Protein AF-A0A5C8SY27-F1 (afdb_monomer)

Radius of gyration: 19.57 Å; Cα contacts (8 Å, |Δi|>4): 80; chains: 1; bounding box: 43×24×58 Å

Foldseek 3Di:
DDKDFDDADQDQPAALVRVCVVVVPDPVDCPCSVVSVVVSVVVQVVCCVVVVANPGDTDIDDDDPDQDPVNDDDDSYPPPDDDPFDFDADPVRDTDTDDDD

Secondary structure (DSSP, 8-state):
---EEEE-----SS-HHHHHHHHT--TT--TTHHHHHHHHHHHHHHHHHHHT--SS--EEE---SS--TTS-----SSS-------EEE-TTS-EEEPPP-

Solvent-accessible surface area (backbone atoms only — not comparable to full-atom values): 6767 Å² total; per-residue (Å²): 122,71,78,40,80,76,48,63,75,89,60,72,94,65,50,57,71,58,51,38,61,74,72,64,54,62,92,90,62,68,88,54,49,69,58,47,48,52,50,49,55,50,53,49,55,50,49,26,61,75,69,62,34,60,82,58,71,64,45,68,45,79,63,69,100,61,83,53,93,85,74,62,80,89,71,99,59,32,80,78,87,78,81,94,78,60,62,50,74,47,96,88,70,48,73,48,70,58,73,89,130

Sequence (101 aa):
MMPIRVAGAVVEPVTVPELRGYLRLDPDDAAEDDLLAALIAAARAELETETRRILVPGTWRLVLDRPPADGRVPVPLSPLVDLVRAGFSAADGGFVALGPG

pLDDT: mean 92.65, std 5.89, range [57.31, 98.25]

Mean predicted aligned error: 4.73 Å

Structure (mmCIF, N/CA/C/O backbone):
data_AF-A0A5C8SY27-F1
#
_entry.id   AF-A0A5C8SY27-F1
#
loop_
_atom_site.group_PDB
_atom_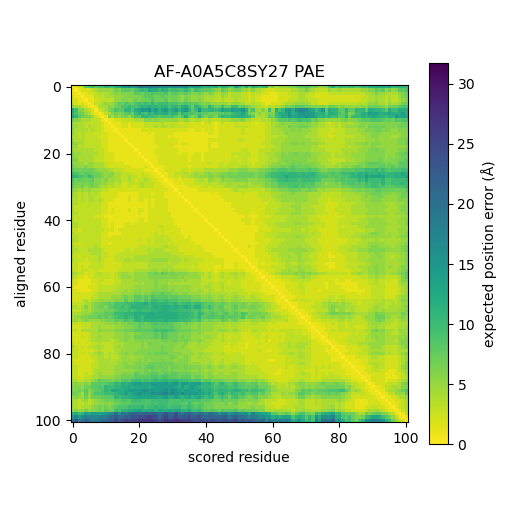site.id
_atom_site.type_symbol
_atom_site.label_atom_id
_atom_site.label_alt_id
_atom_site.label_comp_id
_atom_site.label_asym_id
_atom_site.label_entity_id
_atom_site.label_seq_id
_atom_site.pdbx_PDB_ins_code
_atom_site.Cartn_x
_atom_site.Cartn_y
_atom_site.Cartn_z
_atom_site.occupancy
_atom_site.B_iso_or_equiv
_atom_site.auth_seq_id
_atom_site.auth_comp_id
_atom_site.auth_asym_id
_atom_site.auth_atom_id
_atom_site.pdbx_PDB_model_num
ATOM 1 N N . MET A 1 1 ? 2.497 -6.552 -18.148 1.00 83.56 1 MET A N 1
ATOM 2 C CA . MET A 1 1 ? 3.328 -5.960 -17.079 1.00 83.56 1 MET A CA 1
ATOM 3 C C . MET A 1 1 ? 2.629 -6.188 -15.749 1.00 83.56 1 MET A C 1
ATOM 5 O O . MET A 1 1 ? 1.516 -5.705 -15.592 1.00 83.56 1 MET A O 1
ATOM 9 N N . MET A 1 2 ? 3.235 -6.948 -14.836 1.00 87.69 2 MET A N 1
ATOM 10 C CA . MET A 1 2 ? 2.699 -7.196 -13.492 1.00 87.69 2 MET A CA 1
ATOM 11 C C . MET A 1 2 ? 3.509 -6.379 -12.474 1.00 87.69 2 MET A C 1
ATOM 13 O O . MET A 1 2 ? 4.733 -6.525 -12.452 1.00 87.69 2 MET A O 1
ATOM 17 N N . PRO A 1 3 ? 2.885 -5.505 -11.665 1.00 92.75 3 PRO A N 1
ATOM 18 C CA . PRO A 1 3 ? 3.593 -4.771 -10.624 1.00 92.75 3 PRO A CA 1
ATOM 19 C C . PRO A 1 3 ? 4.094 -5.692 -9.516 1.00 92.75 3 PRO A C 1
ATOM 21 O O . PRO A 1 3 ? 3.363 -6.555 -9.039 1.00 92.75 3 PRO A O 1
ATOM 24 N N . ILE A 1 4 ? 5.328 -5.473 -9.072 1.00 93.25 4 ILE A N 1
ATOM 25 C CA . ILE A 1 4 ? 5.923 -6.200 -7.950 1.00 93.25 4 ILE A CA 1
ATOM 26 C C . ILE A 1 4 ? 6.124 -5.213 -6.807 1.00 93.25 4 ILE A C 1
ATOM 28 O O . ILE A 1 4 ? 6.858 -4.235 -6.960 1.00 93.25 4 ILE A O 1
ATOM 32 N N . ARG A 1 5 ? 5.493 -5.453 -5.655 1.00 92.50 5 ARG A N 1
ATOM 33 C CA . ARG A 1 5 ? 5.736 -4.648 -4.453 1.00 92.50 5 ARG A CA 1
ATOM 34 C C . ARG A 1 5 ? 7.109 -5.006 -3.892 1.00 92.50 5 ARG A C 1
ATOM 36 O O . ARG A 1 5 ? 7.381 -6.170 -3.626 1.00 92.50 5 ARG A O 1
ATOM 43 N N . VAL A 1 6 ? 7.980 -4.014 -3.750 1.00 93.88 6 VAL A N 1
ATOM 44 C CA . VAL A 1 6 ? 9.374 -4.205 -3.314 1.00 93.88 6 VAL A CA 1
ATOM 45 C C . VAL A 1 6 ? 9.554 -3.816 -1.851 1.00 93.88 6 VAL A C 1
ATOM 47 O O . VAL A 1 6 ? 10.333 -4.446 -1.145 1.00 93.88 6 VAL A O 1
ATOM 50 N N . ALA A 1 7 ? 8.857 -2.772 -1.400 1.00 89.06 7 ALA A N 1
ATOM 51 C CA . ALA A 1 7 ? 8.952 -2.268 -0.035 1.00 89.06 7 ALA A CA 1
ATOM 52 C C . ALA A 1 7 ? 7.697 -1.476 0.370 1.00 89.06 7 ALA A C 1
ATOM 54 O O . ALA A 1 7 ? 6.858 -1.134 -0.467 1.00 89.06 7 ALA A O 1
ATOM 55 N N . GLY A 1 8 ? 7.619 -1.158 1.663 1.00 77.31 8 GLY A N 1
ATOM 56 C CA . GLY A 1 8 ? 6.588 -0.330 2.287 1.00 77.31 8 GLY A CA 1
ATOM 57 C C . GLY A 1 8 ? 5.915 -1.079 3.433 1.00 77.31 8 GLY A C 1
ATOM 58 O O . GLY A 1 8 ? 5.378 -2.167 3.223 1.00 77.31 8 GLY A O 1
ATOM 59 N N . ALA A 1 9 ? 5.930 -0.517 4.638 1.00 75.81 9 ALA A N 1
ATOM 60 C CA . ALA A 1 9 ? 5.106 -1.045 5.720 1.00 75.81 9 ALA A CA 1
ATOM 61 C C . ALA A 1 9 ? 3.624 -0.925 5.332 1.00 75.81 9 ALA A C 1
ATOM 63 O O . ALA A 1 9 ? 3.237 0.022 4.646 1.00 75.81 9 ALA A O 1
ATOM 64 N N . VAL A 1 10 ? 2.810 -1.903 5.724 1.00 81.38 10 VAL A N 1
ATOM 65 C CA . VAL A 1 10 ? 1.356 -1.757 5.639 1.00 81.38 10 VAL A CA 1
ATOM 66 C C . VAL A 1 10 ? 0.949 -0.954 6.866 1.00 81.38 10 VAL A C 1
ATOM 68 O O . VAL A 1 10 ? 0.972 -1.474 7.977 1.00 81.38 10 VAL A O 1
ATOM 71 N N . VAL A 1 11 ? 0.681 0.333 6.669 1.00 89.75 11 VAL A N 1
ATOM 72 C CA . VAL A 1 11 ? 0.125 1.210 7.702 1.00 89.75 11 VAL A CA 1
ATOM 73 C C . VAL A 1 11 ? -1.299 1.499 7.282 1.00 89.75 11 VAL A C 1
ATOM 75 O O . VAL A 1 11 ? -1.501 2.149 6.259 1.00 89.75 11 VAL A O 1
ATOM 78 N N . GLU A 1 12 ? -2.265 0.956 8.016 1.00 94.62 12 GLU A N 1
ATOM 79 C CA . GLU A 1 12 ? -3.670 1.121 7.657 1.00 94.62 12 GLU A CA 1
ATOM 80 C C . GLU A 1 12 ? -4.097 2.600 7.772 1.00 94.62 12 GLU A C 1
ATOM 82 O O . GLU A 1 12 ? -3.654 3.288 8.695 1.00 94.62 12 GLU A O 1
ATOM 87 N N . PRO A 1 13 ? -4.941 3.115 6.852 1.00 93.50 13 PRO A N 1
ATOM 88 C CA . PRO A 1 13 ? -5.344 4.526 6.842 1.00 93.50 13 PRO A CA 1
ATOM 89 C C . PRO A 1 13 ? -6.180 4.958 8.052 1.00 93.50 13 PRO A C 1
ATOM 91 O O . PRO A 1 13 ? -6.318 6.152 8.298 1.00 93.50 13 PRO A O 1
ATOM 94 N N . VAL A 1 14 ? -6.770 3.991 8.756 1.00 96.56 14 VAL A N 1
ATOM 95 C CA . VAL A 1 14 ? -7.529 4.177 9.993 1.00 96.56 14 VAL A CA 1
ATOM 96 C C . VAL A 1 14 ? -6.962 3.209 11.019 1.00 96.56 14 VAL A C 1
ATOM 98 O O . VAL A 1 14 ? -6.751 2.033 10.728 1.00 96.56 14 VAL A O 1
ATOM 101 N N . THR A 1 15 ? -6.709 3.694 12.223 1.00 96.69 15 THR A N 1
ATOM 102 C CA . THR A 1 15 ? -6.228 2.887 13.343 1.00 96.69 15 THR A CA 1
ATOM 103 C C . THR A 1 15 ? -7.394 2.283 14.128 1.00 96.69 15 THR A C 1
ATOM 105 O O . THR A 1 15 ? -8.515 2.797 14.114 1.00 96.69 15 THR A O 1
ATOM 108 N N . VAL A 1 16 ? -7.134 1.201 14.869 1.00 97.25 16 VAL A N 1
ATOM 109 C CA . VAL A 1 16 ? -8.145 0.597 15.753 1.00 97.25 16 VAL A CA 1
ATOM 110 C C . VAL A 1 16 ? -8.695 1.614 16.771 1.00 97.25 16 VAL A C 1
ATOM 112 O O . VAL A 1 16 ? -9.917 1.728 16.855 1.00 97.25 16 VAL A O 1
ATOM 115 N N . PRO A 1 17 ? -7.879 2.432 17.475 1.00 96.62 17 PRO A N 1
ATOM 116 C CA . PRO A 1 17 ? -8.404 3.462 18.377 1.00 96.62 17 PRO A CA 1
ATOM 117 C C . PRO A 1 17 ? -9.322 4.489 17.699 1.00 96.62 17 PRO A C 1
ATOM 119 O O . PRO A 1 17 ? -10.344 4.866 18.273 1.00 96.62 17 PRO A O 1
ATOM 122 N N . GLU A 1 18 ? -8.999 4.921 16.476 1.00 97.50 18 GLU A N 1
ATOM 123 C CA . GLU A 1 18 ? -9.848 5.846 15.713 1.00 97.50 18 GLU A CA 1
ATOM 124 C C . GLU A 1 18 ? -11.204 5.214 15.379 1.00 97.50 18 GLU A C 1
ATOM 126 O O . GLU A 1 18 ? -12.246 5.842 15.586 1.00 97.50 18 GLU A O 1
ATOM 131 N N . LEU A 1 19 ? -11.212 3.955 14.924 1.00 97.94 19 LEU A N 1
ATOM 132 C CA . LEU A 1 19 ? -12.450 3.241 14.618 1.00 97.94 19 LEU A CA 1
ATOM 133 C C . LEU A 1 19 ? -13.282 2.964 15.880 1.00 97.94 19 LEU A C 1
ATOM 135 O O . LEU A 1 19 ? -14.496 3.155 15.857 1.00 97.94 19 LEU A O 1
ATOM 139 N N . ARG A 1 20 ? -12.652 2.590 17.000 1.00 97.44 20 ARG A N 1
ATOM 140 C CA . ARG A 1 20 ? -13.331 2.425 18.299 1.00 97.44 20 ARG A CA 1
ATOM 141 C C . ARG A 1 20 ? -14.039 3.708 18.722 1.00 97.44 20 ARG A C 1
ATOM 143 O O . ARG A 1 20 ? -15.213 3.670 19.087 1.00 97.44 20 ARG A O 1
ATOM 150 N N . GLY A 1 21 ? -13.347 4.844 18.620 1.00 96.75 21 GLY A N 1
ATOM 151 C CA . GLY A 1 21 ? -13.914 6.160 18.911 1.00 96.75 21 GLY A CA 1
ATOM 152 C C . GLY A 1 21 ? -15.090 6.509 17.996 1.00 96.75 21 GLY A C 1
ATOM 153 O O . GLY A 1 21 ? -16.115 6.999 18.472 1.00 96.75 21 GLY A O 1
ATOM 154 N N . TYR A 1 22 ? -14.986 6.197 16.700 1.00 97.19 22 TYR A N 1
ATOM 155 C CA . TYR A 1 22 ? -16.075 6.378 15.736 1.00 97.19 22 TYR A CA 1
ATOM 156 C C . TYR A 1 22 ? -17.310 5.528 16.077 1.00 97.19 22 TYR A C 1
ATOM 158 O O . TYR A 1 22 ? -18.436 6.029 16.048 1.00 97.19 22 TYR A O 1
ATOM 166 N N . LEU A 1 23 ? -17.099 4.263 16.451 1.00 97.12 23 LEU A N 1
ATOM 167 C CA . LEU A 1 23 ? -18.151 3.311 16.822 1.00 97.12 23 LEU A CA 1
ATOM 168 C C . LEU A 1 23 ? -18.685 3.506 18.250 1.00 97.12 23 LEU A C 1
ATOM 170 O O . LEU A 1 23 ? -19.702 2.909 18.597 1.00 97.12 23 LEU A O 1
ATOM 174 N N . ARG A 1 24 ? -18.042 4.366 19.054 1.00 96.75 24 ARG A N 1
ATOM 175 C CA . ARG A 1 24 ? -18.374 4.637 20.464 1.00 96.75 24 ARG A CA 1
ATOM 176 C C . ARG A 1 24 ? -18.326 3.382 21.339 1.00 96.75 24 ARG A C 1
ATOM 178 O O . ARG A 1 24 ? -19.199 3.183 22.183 1.00 96.75 24 ARG A O 1
ATOM 185 N N . LEU A 1 25 ? -17.319 2.540 21.118 1.00 96.69 25 LEU A N 1
ATOM 186 C CA . LEU A 1 25 ? -17.061 1.394 21.988 1.00 96.69 25 LEU A CA 1
ATOM 187 C C . LEU A 1 25 ? -16.567 1.862 23.361 1.00 96.69 25 LEU A C 1
ATOM 189 O O . LEU A 1 25 ? -16.003 2.953 23.485 1.00 96.69 25 LEU A O 1
ATOM 193 N N . ASP A 1 26 ? -16.788 1.034 24.381 1.00 95.12 26 ASP A N 1
ATOM 194 C CA . ASP A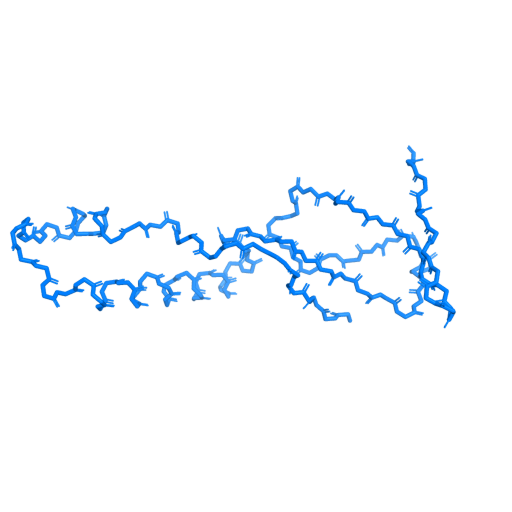 1 26 ? -16.301 1.297 25.735 1.00 95.12 26 ASP A CA 1
ATOM 195 C C . ASP A 1 26 ? -14.764 1.427 25.721 1.00 95.12 26 ASP A C 1
ATOM 197 O O . ASP A 1 26 ? -14.096 0.505 25.249 1.00 95.12 26 ASP A O 1
ATOM 201 N N . PRO A 1 27 ? -14.175 2.542 26.196 1.00 90.56 27 PRO A N 1
ATOM 202 C CA . PRO A 1 27 ? -12.726 2.733 26.217 1.00 90.56 27 PRO A CA 1
ATOM 203 C C . PRO A 1 27 ? -11.943 1.634 26.945 1.00 90.56 27 PRO A C 1
ATOM 205 O O . PRO A 1 27 ? -10.795 1.396 26.572 1.00 90.56 27 PRO A O 1
ATOM 208 N N . ASP A 1 28 ? -12.553 0.964 27.926 1.00 94.25 28 ASP A N 1
ATOM 209 C CA . ASP A 1 28 ? -11.893 -0.029 28.778 1.00 94.25 28 ASP A CA 1
ATOM 210 C C . ASP A 1 28 ? -12.049 -1.478 28.261 1.00 94.25 28 ASP A C 1
ATOM 212 O O . ASP A 1 28 ? -11.417 -2.392 28.796 1.00 94.25 28 ASP A O 1
ATOM 216 N N . ASP A 1 29 ? -12.840 -1.707 27.203 1.00 94.38 29 ASP A N 1
ATOM 217 C CA . ASP A 1 29 ? -13.089 -3.038 26.622 1.00 94.38 29 ASP A CA 1
ATOM 218 C C . ASP A 1 29 ? -12.400 -3.240 25.262 1.00 94.38 29 ASP A C 1
ATOM 220 O O . ASP A 1 29 ? -12.857 -2.733 24.236 1.00 94.38 29 ASP A O 1
ATOM 224 N N . ALA A 1 30 ? -11.323 -4.027 25.228 1.00 94.88 30 ALA A N 1
ATOM 225 C CA . ALA A 1 30 ? -10.526 -4.307 24.028 1.00 94.88 30 ALA A CA 1
ATOM 226 C C . ALA A 1 30 ? -10.869 -5.637 23.318 1.00 94.88 30 ALA A C 1
ATOM 228 O O . ALA A 1 30 ? -10.111 -6.077 22.454 1.00 94.88 30 ALA A O 1
ATOM 229 N N . ALA A 1 31 ? -11.978 -6.305 23.662 1.00 96.31 31 ALA A N 1
ATOM 230 C CA . ALA A 1 31 ? -12.286 -7.645 23.144 1.00 96.31 31 ALA A CA 1
ATOM 231 C C . ALA A 1 31 ? -12.423 -7.717 21.608 1.00 96.31 31 ALA A C 1
ATOM 233 O O . ALA A 1 31 ? -12.139 -8.754 21.012 1.00 96.31 31 ALA A O 1
ATOM 234 N N . GLU A 1 32 ? -12.822 -6.616 20.968 1.00 96.75 32 GLU A N 1
ATOM 235 C CA . GLU A 1 32 ? -13.087 -6.549 19.525 1.00 96.75 32 GLU A CA 1
ATOM 236 C C . GLU A 1 32 ? -11.898 -6.031 18.695 1.00 96.75 32 GLU A C 1
ATOM 238 O O . GLU A 1 32 ? -12.004 -5.918 17.474 1.00 96.75 32 GLU A O 1
ATOM 243 N N . ASP A 1 33 ? -10.758 -5.702 19.308 1.00 97.62 33 ASP A N 1
ATOM 244 C CA . ASP A 1 33 ? -9.663 -4.993 18.624 1.00 97.62 33 ASP A CA 1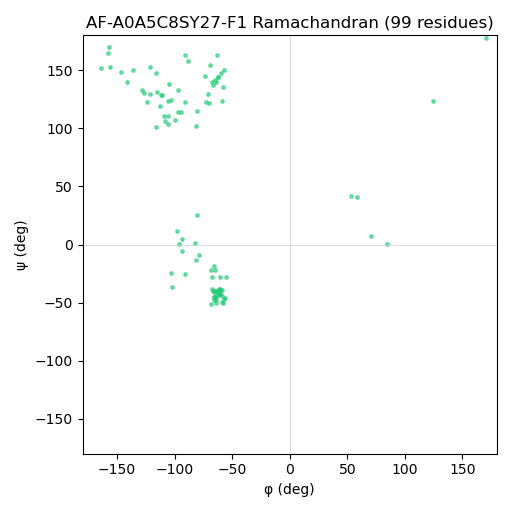
ATOM 245 C C . ASP A 1 33 ? -9.096 -5.770 17.427 1.00 97.62 33 ASP A C 1
ATOM 247 O O . ASP A 1 33 ? -8.849 -5.186 16.367 1.00 97.62 33 ASP A O 1
ATOM 251 N N . ASP A 1 34 ? -8.967 -7.092 17.557 1.00 98.12 34 ASP A N 1
ATOM 252 C CA . ASP A 1 34 ? -8.509 -7.964 16.471 1.00 98.12 34 ASP A CA 1
ATOM 253 C C . ASP A 1 34 ? -9.527 -8.029 15.319 1.00 98.12 34 ASP A C 1
ATOM 255 O O . ASP A 1 34 ? -9.148 -8.024 14.142 1.00 98.12 34 ASP A O 1
ATOM 259 N N . LEU A 1 35 ? -10.828 -8.041 15.637 1.00 98.06 35 LEU A N 1
ATOM 260 C CA . LEU A 1 35 ? -11.889 -7.998 14.631 1.00 98.06 35 LEU A CA 1
ATOM 261 C C . LEU A 1 35 ? -11.875 -6.655 13.895 1.00 98.06 35 LEU A C 1
ATOM 263 O O . LEU A 1 35 ? -11.940 -6.624 12.666 1.00 98.06 35 LEU A O 1
ATOM 267 N N . LEU A 1 36 ? -11.748 -5.547 14.625 1.00 98.19 36 LEU A N 1
ATOM 268 C CA . LEU A 1 36 ? -11.659 -4.211 14.041 1.00 98.19 36 LEU A CA 1
ATOM 269 C C . LEU A 1 36 ? 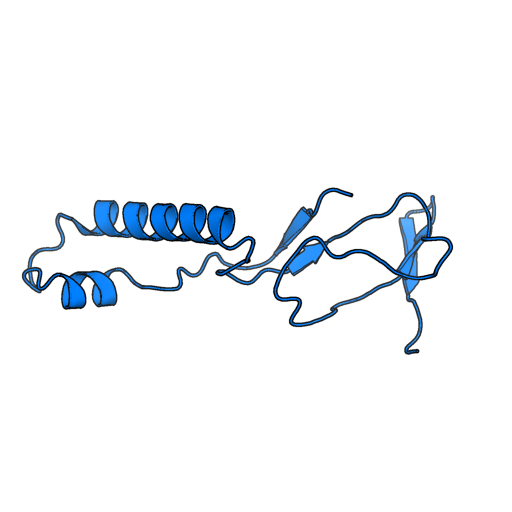-10.436 -4.080 13.131 1.00 98.19 36 LEU A C 1
ATOM 271 O O . LEU A 1 36 ? -10.563 -3.557 12.024 1.00 98.19 36 LEU A O 1
ATOM 275 N N . ALA A 1 37 ? -9.278 -4.604 13.538 1.00 97.88 37 ALA A N 1
ATOM 276 C CA . ALA A 1 37 ? -8.081 -4.626 12.702 1.00 97.88 37 ALA A CA 1
ATOM 277 C C . ALA A 1 37 ? -8.315 -5.388 11.384 1.00 97.88 37 ALA A C 1
ATOM 279 O O . ALA A 1 37 ? -7.950 -4.902 10.309 1.00 97.88 37 ALA A O 1
ATOM 280 N N . ALA A 1 38 ? -8.976 -6.549 11.444 1.00 98.06 38 ALA A N 1
ATOM 281 C CA . ALA A 1 38 ? -9.323 -7.324 10.256 1.00 98.06 38 ALA A CA 1
ATOM 282 C C . ALA A 1 38 ? -10.320 -6.587 9.344 1.00 98.06 38 ALA A C 1
ATOM 284 O O . ALA A 1 38 ? -10.145 -6.573 8.123 1.00 98.06 38 ALA A O 1
ATOM 285 N N . LEU A 1 39 ? -11.337 -5.941 9.921 1.00 98.25 39 LEU A N 1
ATOM 286 C CA . LEU A 1 39 ? -12.335 -5.171 9.176 1.00 98.25 39 LEU A CA 1
ATOM 287 C C . LEU A 1 39 ? -11.727 -3.948 8.485 1.00 98.25 39 LEU A C 1
ATOM 289 O O . LEU A 1 39 ? -12.067 -3.681 7.336 1.00 98.25 39 LEU A O 1
ATOM 293 N N . ILE A 1 40 ? -10.801 -3.241 9.136 1.00 98.06 40 ILE A N 1
ATOM 294 C CA . ILE A 1 40 ? -10.076 -2.111 8.536 1.00 98.06 40 ILE A CA 1
ATOM 295 C C . ILE A 1 40 ? -9.312 -2.575 7.289 1.00 98.06 40 ILE A C 1
ATOM 297 O O . ILE A 1 40 ? -9.461 -1.985 6.216 1.00 98.06 40 ILE A O 1
ATOM 301 N N . ALA A 1 41 ? -8.546 -3.664 7.402 1.00 96.94 41 ALA A N 1
ATOM 302 C CA . ALA A 1 41 ? -7.781 -4.205 6.281 1.00 96.94 41 ALA A CA 1
ATOM 303 C C . ALA A 1 41 ? -8.686 -4.694 5.135 1.00 96.94 41 ALA A C 1
ATOM 305 O O . ALA A 1 41 ? -8.372 -4.475 3.960 1.00 96.94 41 ALA A O 1
ATOM 306 N N . ALA A 1 42 ? -9.815 -5.331 5.463 1.00 97.81 42 ALA A N 1
ATOM 307 C C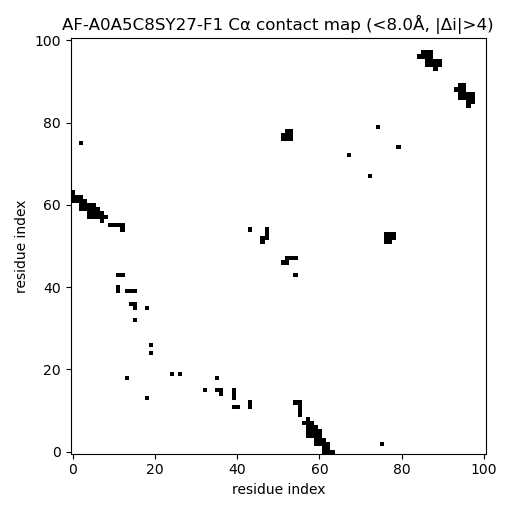A . ALA A 1 42 ? -10.803 -5.775 4.483 1.00 97.81 42 ALA A CA 1
ATOM 308 C C . ALA A 1 42 ? -11.448 -4.590 3.749 1.00 97.81 42 ALA A C 1
ATOM 310 O O . ALA A 1 42 ? -11.470 -4.576 2.518 1.00 97.81 42 ALA A O 1
ATOM 311 N N . ALA A 1 43 ? -11.887 -3.567 4.487 1.00 97.44 43 ALA A N 1
ATOM 312 C CA . ALA A 1 43 ? -12.483 -2.360 3.924 1.00 97.44 43 ALA A CA 1
ATOM 313 C C . ALA A 1 43 ? -11.504 -1.626 3.000 1.00 97.44 43 ALA A C 1
ATOM 315 O O . ALA A 1 43 ? -11.877 -1.217 1.901 1.00 97.44 43 ALA A O 1
ATOM 316 N N . ARG A 1 44 ? -10.225 -1.511 3.388 1.00 96.94 44 ARG A N 1
ATOM 317 C CA . ARG A 1 44 ? -9.190 -0.976 2.496 1.00 96.94 44 ARG A CA 1
ATOM 318 C C . ARG A 1 44 ? -9.098 -1.795 1.210 1.00 96.94 44 ARG A C 1
ATOM 320 O O . ARG A 1 44 ? -9.103 -1.203 0.137 1.00 96.94 44 ARG A O 1
ATOM 327 N N . ALA A 1 45 ? -8.988 -3.121 1.295 1.00 95.69 45 ALA A N 1
ATOM 328 C CA . ALA A 1 45 ? -8.828 -3.972 0.114 1.00 95.69 45 ALA A CA 1
ATOM 329 C C . ALA A 1 45 ? -10.020 -3.864 -0.857 1.00 95.69 45 ALA A C 1
ATOM 331 O O . ALA A 1 45 ? -9.831 -3.829 -2.078 1.00 95.69 45 ALA A O 1
ATOM 332 N N . GLU A 1 46 ? -11.238 -3.766 -0.323 1.00 97.88 46 GLU A N 1
ATOM 333 C CA . GLU A 1 46 ? -12.454 -3.531 -1.102 1.00 97.88 46 GLU A CA 1
ATOM 334 C C . GLU A 1 46 ? -12.418 -2.161 -1.793 1.00 97.88 46 GLU A C 1
ATOM 336 O O . GLU A 1 46 ? -12.558 -2.082 -3.016 1.00 97.88 46 GLU A O 1
ATOM 341 N N . LEU A 1 47 ? -12.113 -1.094 -1.049 1.00 97.12 47 LEU A N 1
ATOM 342 C CA . LEU A 1 47 ? -12.020 0.262 -1.592 1.00 97.12 47 LEU A CA 1
ATOM 343 C C . LEU A 1 47 ? -10.905 0.404 -2.632 1.00 97.12 47 LEU A C 1
ATOM 345 O O . LEU A 1 47 ? -11.096 1.075 -3.647 1.00 97.12 47 LEU A O 1
ATOM 349 N N . GLU A 1 48 ? -9.744 -0.216 -2.426 1.00 95.81 48 GLU A N 1
ATOM 350 C CA . GLU A 1 48 ? -8.654 -0.225 -3.409 1.00 95.81 48 GLU A CA 1
ATOM 351 C C . GLU A 1 48 ? -9.089 -0.905 -4.716 1.00 95.81 48 GLU A C 1
ATOM 353 O O . GLU A 1 48 ? -8.768 -0.422 -5.807 1.00 95.81 48 GLU A O 1
ATOM 358 N N . THR A 1 49 ? -9.885 -1.974 -4.617 1.00 94.94 49 THR A N 1
ATOM 359 C CA . THR A 1 49 ? -10.449 -2.687 -5.771 1.00 94.94 49 THR A CA 1
ATOM 360 C C . THR A 1 49 ? -11.479 -1.833 -6.509 1.00 94.94 49 THR A C 1
ATOM 362 O O . THR A 1 49 ? -11.371 -1.651 -7.724 1.00 94.94 49 THR A O 1
ATOM 365 N N . GLU A 1 50 ? -12.454 -1.276 -5.790 1.00 97.50 50 GLU A N 1
ATOM 366 C CA . GLU A 1 50 ? -13.544 -0.483 -6.365 1.00 97.50 50 GLU A CA 1
ATOM 367 C C . GLU A 1 50 ? -13.026 0.817 -6.995 1.00 97.50 50 GLU A C 1
ATOM 369 O O . GLU A 1 50 ? -13.330 1.149 -8.144 1.00 97.50 50 GLU A O 1
ATOM 374 N N . THR A 1 51 ? -12.185 1.546 -6.261 1.00 95.81 51 THR A N 1
ATOM 375 C CA . THR A 1 51 ? -11.675 2.849 -6.703 1.00 95.81 51 THR A CA 1
ATOM 376 C C . THR A 1 51 ? -10.502 2.734 -7.672 1.00 95.81 51 THR A C 1
ATOM 378 O O . THR A 1 51 ? -10.151 3.725 -8.323 1.00 95.81 51 THR A O 1
ATOM 381 N N . ARG A 1 52 ? -9.896 1.543 -7.791 1.00 94.06 52 ARG A N 1
ATOM 38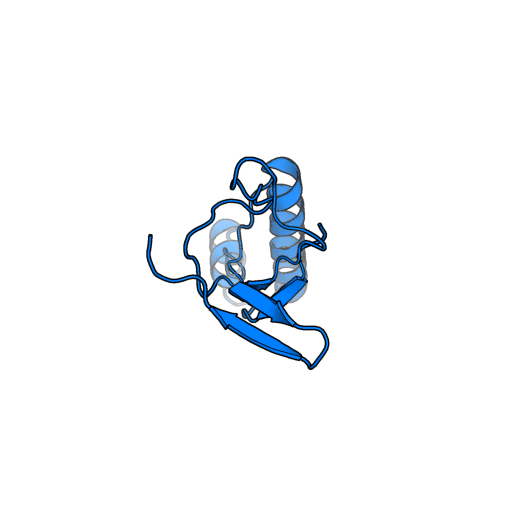2 C CA . ARG A 1 52 ? -8.643 1.293 -8.522 1.00 94.06 52 ARG A CA 1
ATOM 383 C C . ARG A 1 52 ? -7.520 2.229 -8.071 1.00 94.06 52 ARG A C 1
ATOM 385 O O . ARG A 1 52 ? -6.771 2.773 -8.888 1.00 94.06 52 ARG A O 1
ATOM 392 N N . ARG A 1 53 ? -7.433 2.445 -6.760 1.00 95.06 53 ARG A N 1
ATOM 393 C CA . ARG A 1 53 ? -6.398 3.253 -6.108 1.00 95.06 53 ARG A CA 1
ATOM 394 C C . ARG A 1 53 ? -5.640 2.405 -5.103 1.00 95.06 53 ARG A C 1
ATOM 396 O O . ARG A 1 53 ? -6.186 1.465 -4.553 1.00 95.06 53 ARG A O 1
ATOM 403 N N . ILE A 1 54 ? -4.392 2.768 -4.854 1.00 93.62 54 ILE A N 1
ATOM 404 C CA . ILE A 1 54 ? -3.596 2.272 -3.739 1.00 93.62 54 ILE A CA 1
ATOM 405 C C . ILE A 1 54 ? -3.752 3.289 -2.612 1.00 93.62 54 ILE A C 1
ATOM 407 O O . ILE A 1 54 ? -3.331 4.438 -2.751 1.00 93.62 54 ILE A O 1
ATOM 411 N N . LEU A 1 55 ? -4.379 2.873 -1.518 1.00 93.50 55 LEU A N 1
ATOM 412 C CA . LEU A 1 55 ? -4.622 3.704 -0.341 1.00 93.50 55 LEU A CA 1
ATOM 413 C C . LEU A 1 55 ? -3.487 3.583 0.674 1.00 93.50 55 LEU A C 1
ATOM 415 O O . LEU A 1 55 ? -3.242 4.531 1.414 1.00 93.50 55 LEU A O 1
ATOM 419 N N . VAL A 1 56 ? -2.764 2.460 0.670 1.00 92.56 56 VAL A N 1
ATOM 420 C CA . VAL A 1 56 ? -1.540 2.280 1.464 1.00 92.56 56 VAL A CA 1
ATOM 421 C C . VAL A 1 56 ? -0.317 2.348 0.550 1.00 92.56 56 VAL A C 1
ATOM 423 O O . VAL A 1 56 ? -0.031 1.384 -0.172 1.00 92.56 56 VAL A O 1
ATOM 426 N N . PRO A 1 57 ? 0.426 3.475 0.556 1.00 89.00 57 PRO A N 1
ATOM 427 C CA . PRO A 1 57 ? 1.562 3.666 -0.330 1.00 89.00 57 PRO A CA 1
ATOM 428 C C . PRO A 1 57 ? 2.619 2.568 -0.185 1.00 89.00 57 PRO A C 1
ATOM 430 O O . PRO A 1 57 ? 2.834 1.973 0.872 1.00 89.00 57 PRO A O 1
ATOM 433 N N . GLY A 1 58 ? 3.315 2.296 -1.280 1.00 92.06 58 GLY A N 1
ATOM 434 C CA . GLY A 1 58 ? 4.410 1.340 -1.304 1.00 92.06 58 GLY A CA 1
ATOM 435 C C . GLY A 1 58 ? 5.337 1.610 -2.472 1.00 92.06 58 GLY A C 1
ATOM 436 O O . GLY A 1 58 ? 4.981 2.316 -3.415 1.00 92.06 58 GLY A O 1
ATOM 437 N N . THR A 1 59 ? 6.523 1.017 -2.417 1.00 94.44 59 THR A N 1
ATOM 438 C CA . THR A 1 59 ? 7.469 1.066 -3.528 1.00 94.44 59 THR A CA 1
ATOM 439 C C . THR A 1 59 ? 7.223 -0.128 -4.429 1.00 94.44 59 THR A C 1
ATOM 441 O O . THR A 1 59 ? 7.311 -1.281 -3.997 1.00 94.44 59 THR A O 1
ATOM 444 N N . TRP A 1 60 ? 6.952 0.152 -5.699 1.00 94.50 60 TRP A N 1
ATOM 445 C CA . TRP A 1 60 ? 6.634 -0.853 -6.703 1.00 94.50 60 TRP A CA 1
ATOM 446 C C . TRP A 1 60 ? 7.696 -0.883 -7.794 1.00 94.50 60 TRP A C 1
ATOM 448 O O . TRP A 1 60 ? 8.289 0.136 -8.145 1.00 94.50 60 TRP A O 1
ATOM 458 N N . ARG A 1 61 ? 7.929 -2.069 -8.349 1.00 94.62 61 ARG A N 1
ATOM 459 C CA . ARG A 1 61 ? 8.757 -2.278 -9.531 1.00 94.62 61 ARG A CA 1
ATOM 460 C C . ARG A 1 61 ? 7.877 -2.710 -10.688 1.00 94.62 61 ARG A C 1
ATOM 462 O O . ARG A 1 61 ? 7.106 -3.661 -10.578 1.00 94.62 61 ARG A O 1
ATOM 469 N N . LEU A 1 62 ? 8.046 -2.007 -11.797 1.00 94.56 62 LEU A N 1
ATOM 470 C CA . LEU A 1 62 ? 7.435 -2.304 -13.080 1.00 94.56 62 LEU A CA 1
ATOM 471 C C . LEU A 1 62 ? 8.547 -2.752 -14.027 1.00 94.56 62 LEU A C 1
ATOM 473 O O . LEU A 1 62 ? 9.571 -2.081 -14.129 1.00 94.56 62 LEU A O 1
ATOM 477 N N . VAL A 1 63 ? 8.361 -3.899 -14.677 1.00 92.69 63 VAL A N 1
ATOM 478 C CA . VAL A 1 63 ? 9.318 -4.445 -15.646 1.00 92.69 63 VAL A CA 1
ATOM 479 C C . VAL A 1 63 ? 8.611 -4.608 -16.982 1.00 92.69 63 VAL A C 1
ATOM 481 O O . VAL A 1 63 ? 7.518 -5.177 -17.050 1.00 92.69 63 VAL A O 1
ATOM 484 N N . LEU A 1 64 ? 9.235 -4.084 -18.033 1.00 92.00 64 LEU A N 1
ATOM 485 C CA . LEU A 1 64 ? 8.800 -4.240 -19.411 1.00 92.00 64 LEU A CA 1
ATOM 486 C C . LEU A 1 64 ? 9.870 -5.028 -20.161 1.00 92.00 64 LEU A C 1
ATOM 488 O O . LEU A 1 64 ? 11.042 -4.668 -20.101 1.00 92.00 64 LEU A O 1
ATOM 492 N N . ASP A 1 65 ? 9.456 -6.055 -20.901 1.00 90.62 65 ASP A N 1
ATOM 493 C CA . ASP A 1 65 ? 10.382 -6.879 -21.694 1.00 90.62 65 ASP A CA 1
ATOM 494 C C . ASP A 1 65 ? 10.986 -6.104 -22.874 1.00 90.62 65 ASP A C 1
ATOM 496 O O . ASP A 1 65 ? 12.039 -6.456 -23.400 1.00 90.62 65 ASP A O 1
ATOM 500 N N . ARG A 1 66 ? 10.309 -5.035 -23.307 1.00 89.06 66 ARG A N 1
ATOM 501 C CA . ARG A 1 66 ? 10.751 -4.144 -24.380 1.00 89.06 66 ARG A CA 1
ATOM 502 C C . ARG A 1 66 ? 10.296 -2.707 -24.123 1.00 89.06 66 ARG A C 1
ATOM 504 O O . ARG A 1 66 ? 9.215 -2.517 -23.557 1.00 89.06 66 ARG A O 1
ATOM 511 N N . PRO A 1 67 ? 11.063 -1.697 -24.566 1.00 86.88 67 PRO A N 1
ATOM 512 C CA . PRO A 1 67 ? 10.628 -0.310 -24.492 1.00 86.88 67 PRO A CA 1
ATOM 513 C C . PRO A 1 67 ? 9.357 -0.076 -25.331 1.00 86.88 67 PRO A C 1
ATOM 515 O O . PRO A 1 67 ? 9.203 -0.678 -26.401 1.00 86.88 67 PRO A O 1
ATOM 518 N N . PRO A 1 68 ? 8.439 0.790 -24.867 1.00 89.56 68 PRO A N 1
ATOM 519 C CA . PRO A 1 68 ? 7.271 1.190 -25.643 1.00 89.56 68 PRO A CA 1
ATOM 520 C C . PRO A 1 68 ? 7.694 2.019 -26.864 1.00 89.56 68 PRO A C 1
ATOM 522 O O . PRO A 1 68 ? 8.585 2.861 -26.775 1.00 89.56 68 PRO A O 1
ATOM 525 N N . ALA A 1 69 ? 7.048 1.788 -28.011 1.00 90.75 69 ALA A N 1
ATOM 526 C CA . ALA A 1 69 ? 7.412 2.434 -29.277 1.00 90.75 69 ALA A CA 1
ATOM 527 C C . ALA A 1 69 ? 7.140 3.950 -29.290 1.00 90.75 69 ALA A C 1
ATOM 529 O O . ALA A 1 69 ? 7.823 4.694 -29.984 1.00 90.75 69 ALA A O 1
ATOM 530 N N . ASP A 1 70 ? 6.155 4.402 -28.516 1.00 92.94 70 ASP A N 1
ATOM 531 C CA . ASP A 1 70 ? 5.770 5.807 -28.357 1.00 92.94 70 ASP A CA 1
ATOM 532 C C . ASP A 1 70 ? 6.456 6.484 -27.155 1.00 92.94 70 ASP A C 1
ATOM 534 O O . ASP A 1 70 ? 6.141 7.628 -26.824 1.00 92.94 70 ASP A O 1
ATOM 538 N N . GLY A 1 71 ? 7.369 5.777 -26.478 1.00 89.06 71 GLY A N 1
ATOM 539 C CA . GLY A 1 71 ? 8.069 6.265 -25.290 1.00 89.06 71 GLY A CA 1
ATOM 540 C C . GLY A 1 71 ? 7.194 6.392 -24.038 1.00 89.06 71 GLY A C 1
ATOM 541 O O . GLY A 1 71 ? 7.665 6.917 -23.030 1.00 89.06 71 GLY A O 1
ATOM 542 N N . ARG A 1 72 ? 5.938 5.923 -24.055 1.00 90.88 72 ARG A N 1
ATOM 543 C CA . ARG A 1 72 ? 5.006 6.054 -22.926 1.00 90.88 72 ARG A CA 1
ATOM 544 C C . ARG A 1 72 ? 4.873 4.741 -22.169 1.00 90.88 72 ARG A C 1
ATOM 546 O O . ARG A 1 72 ? 4.497 3.714 -22.725 1.00 90.88 72 ARG A O 1
ATOM 553 N N . VAL A 1 73 ? 5.138 4.777 -20.866 1.00 90.56 73 VAL A N 1
ATOM 554 C CA . VAL A 1 73 ? 4.956 3.615 -19.987 1.00 90.56 73 VAL A CA 1
ATOM 555 C C . VAL A 1 73 ? 3.599 3.728 -19.286 1.00 90.56 73 VAL A C 1
ATOM 557 O O . VAL A 1 73 ? 3.421 4.641 -18.477 1.00 90.56 73 VAL A O 1
ATOM 560 N N . PRO A 1 74 ? 2.630 2.832 -19.552 1.00 88.19 74 PRO A N 1
ATOM 561 C CA . PRO A 1 74 ? 1.378 2.822 -18.809 1.00 88.19 74 PRO A CA 1
ATOM 562 C C . PRO A 1 74 ? 1.646 2.344 -17.381 1.00 88.19 74 PRO A C 1
ATOM 564 O O . PRO A 1 74 ? 2.138 1.237 -17.181 1.00 88.19 74 PRO A O 1
ATOM 567 N N . VAL A 1 75 ? 1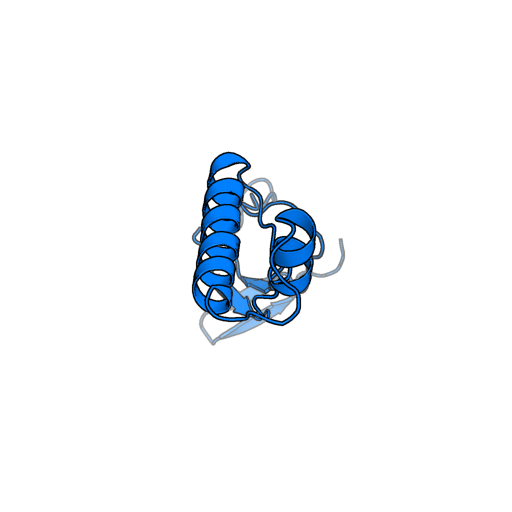.310 3.161 -16.386 1.00 92.06 75 VAL A N 1
ATOM 568 C CA . VAL A 1 75 ? 1.468 2.817 -14.968 1.00 92.06 75 VAL A CA 1
ATOM 569 C C . VAL A 1 75 ? 0.108 2.365 -14.421 1.00 92.06 75 VAL A C 1
ATOM 571 O O . VAL A 1 75 ? -0.772 3.202 -14.240 1.00 92.06 75 VAL A O 1
ATOM 574 N N . PRO A 1 76 ? -0.108 1.060 -14.153 1.00 90.94 76 PRO A N 1
ATOM 575 C CA . PRO A 1 76 ? -1.387 0.524 -13.677 1.00 90.94 76 PRO A CA 1
ATOM 576 C C . PRO A 1 76 ? -1.573 0.728 -12.164 1.00 90.94 76 PRO A C 1
ATOM 578 O O . PRO A 1 76 ? -2.255 -0.051 -11.508 1.00 90.94 76 PRO A O 1
ATOM 581 N N . LEU A 1 77 ? -0.909 1.737 -11.601 1.00 93.00 77 LEU A N 1
ATOM 582 C CA . LEU A 1 77 ? -0.870 2.055 -10.181 1.00 93.00 77 LEU A CA 1
ATOM 583 C C . LEU A 1 77 ? -1.274 3.519 -10.025 1.00 93.00 77 LEU A C 1
ATOM 585 O O . LEU A 1 77 ? -0.739 4.381 -10.721 1.00 93.00 77 LEU A O 1
ATOM 589 N N . SER A 1 78 ? -2.212 3.801 -9.128 1.00 94.44 78 SER A N 1
ATOM 590 C CA . SER A 1 78 ? -2.733 5.151 -8.929 1.00 94.44 78 SER A CA 1
ATOM 591 C C . SER A 1 78 ? -2.982 5.427 -7.444 1.00 94.44 78 SER A C 1
ATOM 593 O O . SER A 1 78 ? -3.513 4.547 -6.773 1.00 94.44 78 SER A O 1
ATOM 595 N N . PRO A 1 79 ? -2.674 6.630 -6.933 1.00 94.38 79 PRO A N 1
ATOM 596 C CA . PRO A 1 79 ? -1.911 7.678 -7.610 1.00 94.38 79 PRO A CA 1
ATOM 597 C C . PRO A 1 79 ? -0.412 7.332 -7.675 1.00 94.38 79 PRO A C 1
ATOM 599 O O . PRO A 1 79 ? 0.146 6.760 -6.740 1.00 94.38 79 PRO A O 1
ATOM 602 N N . LEU A 1 80 ? 0.254 7.713 -8.768 1.00 93.75 80 LEU A N 1
ATOM 603 C CA . LEU A 1 80 ? 1.716 7.755 -8.805 1.00 93.75 80 LEU A CA 1
ATOM 604 C C . LEU A 1 80 ? 2.167 9.053 -8.136 1.00 93.75 80 LEU A C 1
ATOM 606 O O . LEU A 1 80 ? 1.866 10.134 -8.635 1.00 93.75 80 LEU A O 1
ATOM 610 N N . VAL A 1 81 ? 2.866 8.935 -7.010 1.00 92.75 81 VAL A N 1
ATOM 611 C CA . VAL A 1 81 ? 3.309 10.096 -6.222 1.00 92.75 81 VAL A CA 1
ATOM 612 C C . VAL A 1 81 ? 4.789 10.414 -6.401 1.00 92.75 81 VAL A C 1
ATOM 614 O O . VAL A 1 81 ? 5.181 11.558 -6.207 1.00 92.75 81 VAL A O 1
ATOM 617 N N . ASP A 1 82 ? 5.599 9.423 -6.781 1.00 92.81 82 ASP A N 1
ATOM 618 C CA . ASP A 1 82 ? 7.038 9.587 -6.974 1.00 92.81 82 ASP A CA 1
ATOM 619 C C . ASP A 1 82 ? 7.606 8.522 -7.931 1.00 92.81 82 ASP A C 1
ATOM 621 O O . ASP A 1 82 ? 7.074 7.410 -8.030 1.00 92.81 82 ASP A O 1
ATOM 625 N N . LEU A 1 83 ? 8.701 8.852 -8.620 1.00 92.69 83 LEU A N 1
ATOM 626 C CA . LEU A 1 83 ? 9.478 7.941 -9.461 1.00 92.69 83 LEU A CA 1
ATOM 627 C C . LEU A 1 83 ? 10.884 7.778 -8.875 1.00 92.69 83 LEU A C 1
ATOM 629 O O . LEU A 1 83 ? 11.772 8.587 -9.117 1.00 92.69 83 LEU A O 1
ATOM 633 N N . VAL A 1 84 ? 11.109 6.664 -8.174 1.00 93.25 84 VAL A N 1
ATOM 634 C CA . VAL A 1 84 ? 12.389 6.404 -7.492 1.00 93.25 84 VAL A CA 1
ATOM 635 C C . VAL A 1 84 ? 13.553 6.221 -8.474 1.00 93.25 84 VAL A C 1
ATOM 637 O O . VAL A 1 84 ? 14.648 6.729 -8.248 1.00 93.25 84 VAL A O 1
ATOM 640 N N . ARG A 1 85 ? 13.352 5.444 -9.548 1.00 92.38 85 ARG A N 1
ATOM 641 C CA . ARG A 1 85 ? 14.334 5.252 -10.629 1.00 92.38 85 ARG A CA 1
ATOM 642 C C . ARG A 1 85 ? 13.691 4.650 -11.873 1.00 92.38 85 ARG A C 1
ATOM 644 O O . ARG A 1 85 ? 12.772 3.839 -11.761 1.00 92.38 85 A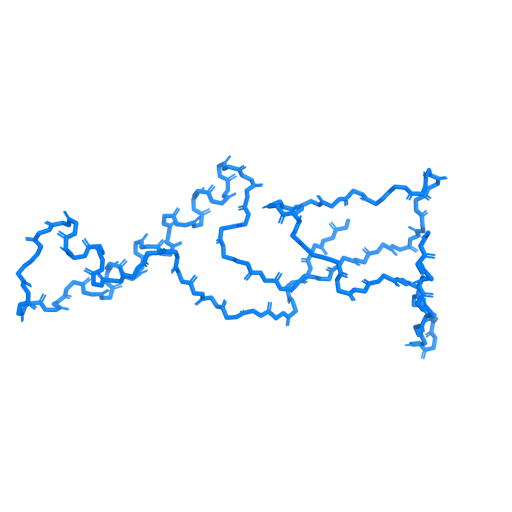RG A O 1
ATOM 651 N N . ALA A 1 86 ? 14.257 4.953 -13.037 1.00 93.31 86 ALA A N 1
ATOM 652 C CA . ALA A 1 86 ? 13.938 4.315 -14.311 1.00 93.31 86 ALA A CA 1
ATOM 653 C C . ALA A 1 86 ? 15.230 4.002 -15.081 1.00 93.31 86 ALA A C 1
ATOM 655 O O . ALA A 1 86 ? 16.245 4.674 -14.901 1.00 93.31 86 ALA A O 1
ATOM 656 N N . GLY A 1 87 ? 15.226 2.950 -15.896 1.00 93.38 87 GLY A N 1
ATOM 657 C CA . GLY A 1 87 ? 16.420 2.498 -16.608 1.00 93.38 87 GLY A CA 1
ATOM 658 C C . GLY A 1 87 ? 16.231 1.158 -17.302 1.00 93.38 87 GLY A C 1
ATOM 659 O O . GLY A 1 87 ? 15.180 0.529 -17.181 1.00 93.38 87 GLY A O 1
ATOM 660 N N . PHE A 1 88 ? 17.273 0.724 -18.000 1.00 92.81 88 PHE A N 1
ATOM 661 C CA . PHE A 1 88 ? 17.324 -0.553 -18.701 1.00 92.81 88 PHE A CA 1
ATOM 662 C C . PHE A 1 88 ? 18.186 -1.548 -17.935 1.00 92.81 88 PHE A C 1
ATOM 664 O O . PHE A 1 88 ? 19.260 -1.200 -17.443 1.00 92.81 88 PHE A O 1
ATOM 671 N N . SER A 1 89 ? 17.721 -2.791 -17.862 1.00 91.81 89 SER A N 1
ATOM 672 C CA . SER A 1 89 ? 18.519 -3.908 -17.365 1.00 91.81 89 SER A CA 1
ATOM 673 C C . SER A 1 89 ? 19.144 -4.664 -18.535 1.00 91.81 89 SER A C 1
ATOM 675 O O . SER A 1 89 ? 18.458 -4.968 -19.509 1.00 91.81 89 SER A O 1
ATOM 677 N N . ALA A 1 90 ? 20.437 -4.957 -18.437 1.00 88.69 90 ALA A N 1
ATOM 678 C CA . ALA A 1 90 ? 21.173 -5.788 -19.381 1.00 88.69 90 ALA A CA 1
ATOM 679 C C . ALA A 1 90 ? 21.144 -7.267 -18.953 1.00 88.69 90 ALA A C 1
ATOM 681 O O . ALA A 1 90 ? 20.826 -7.598 -17.809 1.00 88.69 90 ALA A O 1
ATOM 682 N N . ALA A 1 91 ? 21.465 -8.169 -19.885 1.00 89.38 91 ALA A N 1
ATOM 683 C CA . ALA A 1 91 ? 21.432 -9.616 -19.649 1.00 89.38 91 ALA A CA 1
ATOM 684 C C . ALA A 1 91 ? 22.451 -10.092 -18.594 1.00 89.38 91 ALA A C 1
ATOM 686 O O . ALA A 1 91 ? 22.266 -11.144 -17.991 1.00 89.38 91 ALA A O 1
ATOM 687 N N . ASP A 1 92 ? 23.501 -9.308 -18.352 1.00 92.62 92 ASP A N 1
ATOM 688 C CA . ASP A 1 92 ? 24.511 -9.527 -17.312 1.00 92.62 92 ASP A CA 1
ATOM 689 C C . ASP A 1 92 ? 24.074 -9.025 -15.920 1.00 92.62 92 ASP A C 1
ATOM 691 O O . ASP A 1 92 ? 24.832 -9.116 -14.957 1.00 92.62 92 ASP A O 1
ATOM 695 N N . GLY A 1 93 ? 22.854 -8.489 -15.800 1.00 88.12 93 GLY A N 1
ATOM 696 C CA . GLY A 1 93 ? 22.340 -7.880 -14.574 1.00 88.12 93 GLY A CA 1
ATOM 697 C C . GLY A 1 93 ? 22.738 -6.413 -14.389 1.00 88.12 93 GLY A C 1
ATOM 698 O O . GLY A 1 93 ? 22.327 -5.797 -13.402 1.00 88.12 93 GLY A O 1
ATOM 699 N N . GLY A 1 94 ? 23.485 -5.827 -15.329 1.00 93.50 94 GLY A N 1
ATOM 700 C CA . GLY A 1 94 ? 23.798 -4.405 -15.345 1.00 93.50 94 GLY A CA 1
ATOM 701 C C . GLY A 1 94 ? 22.536 -3.545 -15.422 1.00 93.50 94 GLY A C 1
ATOM 702 O O . GLY A 1 94 ? 21.530 -3.932 -16.019 1.00 93.50 94 GLY A O 1
ATOM 703 N N . PHE A 1 95 ? 22.577 -2.360 -14.813 1.00 93.50 95 PHE A N 1
ATOM 704 C CA . PHE A 1 95 ? 21.489 -1.386 -14.875 1.00 93.50 95 PHE A CA 1
ATOM 705 C C . PHE A 1 95 ? 22.011 -0.052 -15.397 1.00 93.50 95 PHE A C 1
ATOM 707 O O . PHE A 1 95 ? 22.898 0.551 -14.797 1.00 93.50 95 PHE A O 1
ATOM 714 N N . VAL A 1 96 ? 21.424 0.421 -16.491 1.00 94.00 96 VAL A N 1
ATOM 715 C CA . VAL A 1 96 ? 21.710 1.730 -17.076 1.00 94.00 96 VAL A CA 1
ATOM 716 C C . VAL A 1 96 ? 20.541 2.648 -16.757 1.00 94.00 96 VAL A C 1
ATOM 718 O O . VAL A 1 96 ? 19.433 2.447 -17.257 1.00 94.00 96 VAL A O 1
ATOM 721 N N . ALA A 1 97 ? 20.778 3.637 -15.896 1.00 93.62 97 ALA A N 1
ATOM 722 C CA . ALA A 1 97 ? 19.764 4.621 -15.544 1.00 93.62 97 ALA A CA 1
ATOM 723 C C . ALA A 1 97 ? 19.368 5.452 -16.771 1.00 93.62 97 ALA A C 1
ATOM 725 O O . ALA A 1 97 ? 20.219 5.851 -17.568 1.00 93.62 97 ALA A O 1
ATOM 726 N N . LEU A 1 98 ? 18.074 5.735 -16.900 1.00 89.81 98 LEU A N 1
ATOM 727 C CA . LEU A 1 98 ? 17.606 6.789 -17.790 1.00 89.81 98 LEU A CA 1
ATOM 728 C C . LEU A 1 98 ? 18.001 8.131 -17.169 1.00 89.81 98 LEU A C 1
ATOM 730 O O . LEU A 1 98 ? 17.768 8.355 -15.980 1.00 8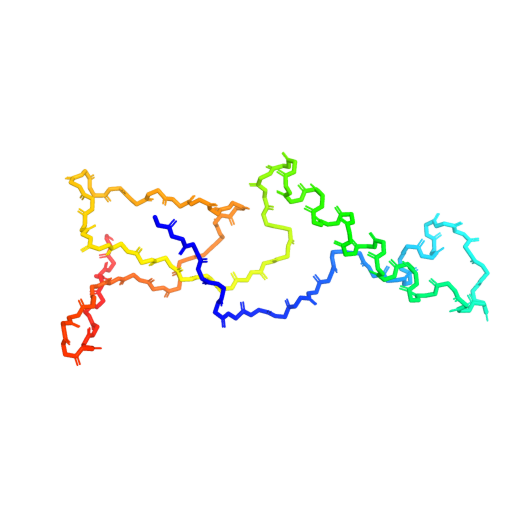9.81 98 LEU A O 1
ATOM 734 N N . GLY A 1 99 ? 18.637 8.996 -17.961 1.00 79.12 99 GLY A N 1
ATOM 735 C CA . GLY A 1 99 ? 18.965 10.351 -17.523 1.00 79.12 99 GLY A CA 1
ATOM 736 C C . GLY A 1 99 ? 17.703 11.174 -17.233 1.00 79.12 99 GLY A C 1
ATOM 737 O O . GLY A 1 99 ? 16.613 10.793 -17.673 1.00 79.12 99 GLY A O 1
ATOM 738 N N . PRO A 1 100 ? 17.827 12.297 -16.503 1.00 73.38 100 PRO A N 1
ATOM 739 C CA . PRO A 1 100 ? 16.737 13.261 -16.419 1.00 73.38 100 PRO A CA 1
ATOM 740 C C . PRO A 1 100 ? 16.383 13.742 -17.834 1.00 73.38 100 PRO A C 1
ATOM 742 O O . PRO A 1 100 ? 17.280 13.977 -18.648 1.00 73.38 100 PRO A O 1
ATOM 745 N N . GLY A 1 101 ? 15.081 13.800 -18.123 1.00 57.31 101 GLY A N 1
ATOM 746 C CA . GLY A 1 101 ? 14.548 14.357 -19.369 1.00 57.31 101 GLY A CA 1
ATOM 747 C C . GLY A 1 101 ? 14.600 15.875 -19.405 1.00 57.31 101 GLY A C 1
ATOM 748 O O . GLY A 1 101 ? 14.720 16.489 -18.320 1.00 57.31 101 GLY A O 1
#

Nearest PDB structures (foldseek):
  8xjv-assembly1_An  TM=2.413E-01  e=2.621E+00  Gallus gallus